Protein AF-A0A1H0M5X4-F1 (afdb_monomer)

Secondary structure (DSSP, 8-state):
---TTSBHHHHHHS--SS-----GGGS--S-----S--SS--HHHHHHHHHHHHHHHHHHHHHH---TT---B---GGG--S--EEEEEESSHHHHHHHHHHHHHTT-EEEEEES--HHHHHTSTTHHHHHHHHHHHHTT-

Sequence (141 aa):
MIDSVISRKVHEVVPYKELAQMTLGNILPAPAREDLSSIDETADDIEFQRKYLTMESSKAFSAFSFSNEAKGISINSSLISCPCLVIKAVNCDDDDRRGRVTAEHFLAAYKGLWNTTHTGVLVGQRYMETVDTNMDWLKRF

Nearest PDB structures (foldseek):
  7wua-assembly2_B  TM=6.135E-01  e=6.107E+00  Corynebacterium diphtheriae
  5b04-assembly1_H  TM=2.462E-01  e=1.264E+00  Schizosaccharomyces pombe 972h-

Solvent-accessible surface area (backbone atoms only — not comparable to full-atom values): 8502 Å² total; per-residue (Å²): 134,86,53,68,72,41,34,21,70,39,33,72,77,50,58,70,93,68,70,76,71,78,61,68,87,70,57,74,67,60,85,77,72,87,69,70,63,54,100,91,40,52,50,67,55,52,52,50,49,54,54,49,47,47,50,52,50,49,51,55,45,61,74,73,56,81,55,95,78,57,69,35,47,86,77,71,44,91,76,61,83,65,92,39,76,38,79,33,50,12,78,47,70,68,42,42,51,40,42,50,48,45,11,62,59,54,72,26,47,74,45,72,42,71,82,35,47,71,58,22,46,71,78,39,94,42,22,65,61,46,52,50,53,51,54,63,56,54,73,77,111

Structure (mmCIF, N/CA/C/O backbone):
data_AF-A0A1H0M5X4-F1
#
_entry.id   AF-A0A1H0M5X4-F1
#
loop_
_atom_site.group_PDB
_atom_site.id
_atom_site.type_symbol
_atom_site.label_atom_id
_atom_site.label_alt_id
_atom_site.label_comp_id
_atom_site.label_asym_id
_atom_site.label_entity_id
_atom_site.label_seq_id
_atom_site.pdbx_PDB_ins_code
_atom_site.Cartn_x
_atom_site.Cartn_y
_atom_site.Cartn_z
_atom_site.occupancy
_atom_site.B_iso_or_equiv
_atom_site.auth_seq_id
_atom_site.auth_comp_id
_atom_site.auth_asym_id
_atom_site.auth_atom_id
_atom_site.pdbx_PDB_model_num
ATOM 1 N N . MET A 1 1 ? 0.920 7.641 -2.344 1.00 38.03 1 MET A N 1
ATOM 2 C CA . MET A 1 1 ? 0.595 6.395 -1.621 1.00 38.03 1 MET A CA 1
ATOM 3 C C . MET A 1 1 ? 1.675 6.183 -0.575 1.00 38.03 1 MET A C 1
ATOM 5 O O . MET A 1 1 ? 2.834 6.089 -0.950 1.00 38.03 1 MET A O 1
ATOM 9 N N . ILE A 1 2 ? 1.333 6.233 0.713 1.00 38.62 2 ILE A N 1
ATOM 10 C CA . ILE A 1 2 ? 2.297 5.965 1.787 1.00 38.62 2 ILE A CA 1
ATOM 11 C C . ILE A 1 2 ? 2.282 4.451 1.989 1.00 38.62 2 ILE A C 1
ATOM 13 O O . ILE A 1 2 ? 1.326 3.919 2.548 1.00 38.62 2 ILE A O 1
ATOM 17 N N . ASP A 1 3 ? 3.278 3.746 1.458 1.00 50.88 3 ASP A N 1
ATOM 18 C CA . ASP A 1 3 ? 3.445 2.324 1.762 1.00 50.88 3 ASP A CA 1
ATOM 19 C C . ASP A 1 3 ? 3.671 2.156 3.277 1.00 50.88 3 ASP A C 1
ATOM 21 O O . ASP A 1 3 ? 4.233 3.035 3.930 1.00 50.88 3 ASP A O 1
ATOM 25 N N . SER A 1 4 ? 3.260 1.036 3.870 1.00 49.50 4 SER A N 1
ATOM 26 C CA . SER A 1 4 ? 3.521 0.750 5.290 1.00 49.50 4 SER A CA 1
ATOM 27 C C . SER A 1 4 ? 5.014 0.663 5.616 1.00 49.50 4 SER A C 1
ATOM 29 O O . SER A 1 4 ? 5.381 0.791 6.780 1.00 49.50 4 SER A O 1
ATOM 31 N N . VAL A 1 5 ? 5.876 0.526 4.603 1.00 56.06 5 VAL A N 1
ATOM 32 C CA . VAL A 1 5 ? 7.338 0.679 4.717 1.00 56.06 5 VAL A CA 1
ATOM 33 C C . VAL A 1 5 ? 7.731 2.104 5.158 1.00 56.06 5 VAL A C 1
ATOM 35 O O . VAL A 1 5 ? 8.797 2.319 5.726 1.00 56.06 5 VAL A O 1
ATOM 38 N N . ILE A 1 6 ? 6.850 3.090 4.965 1.00 66.12 6 ILE A N 1
ATOM 39 C CA . ILE A 1 6 ? 7.120 4.509 5.212 1.00 66.12 6 ILE A CA 1
ATOM 40 C C . ILE A 1 6 ? 6.681 4.955 6.615 1.00 66.12 6 ILE A C 1
ATOM 42 O O . ILE A 1 6 ? 7.210 5.942 7.103 1.00 66.12 6 ILE A O 1
ATOM 46 N N . SER A 1 7 ? 5.770 4.277 7.324 1.00 77.56 7 SE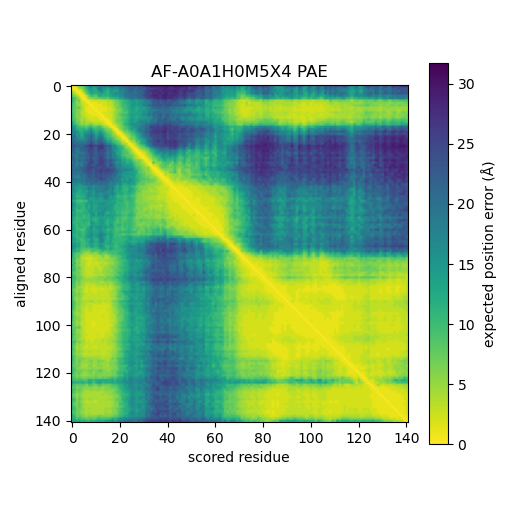R A N 1
ATOM 47 C CA . SER A 1 7 ? 5.382 4.712 8.681 1.00 77.56 7 SER A CA 1
ATOM 48 C C . SER A 1 7 ? 6.248 4.055 9.753 1.00 77.56 7 SER A C 1
ATOM 50 O O . SER A 1 7 ? 6.140 2.853 9.991 1.00 77.56 7 SER A O 1
ATOM 52 N N . ARG A 1 8 ? 7.044 4.856 10.474 1.00 84.19 8 ARG A N 1
ATOM 53 C CA . ARG A 1 8 ? 7.883 4.369 11.586 1.00 84.19 8 ARG A CA 1
ATOM 54 C C . ARG A 1 8 ? 7.075 3.624 12.648 1.00 84.19 8 ARG A C 1
ATOM 56 O O . ARG A 1 8 ? 7.489 2.566 13.096 1.00 84.19 8 ARG A O 1
ATOM 63 N N . LYS A 1 9 ? 5.903 4.153 13.011 1.00 86.44 9 LYS A N 1
ATOM 64 C CA . LYS A 1 9 ? 5.052 3.589 14.072 1.00 86.44 9 LYS A CA 1
ATOM 65 C C . LYS A 1 9 ? 4.488 2.228 13.680 1.00 86.44 9 LYS A C 1
ATOM 67 O O . LYS A 1 9 ? 4.459 1.309 14.486 1.00 86.44 9 LYS A O 1
ATOM 72 N N . VAL A 1 10 ? 4.078 2.085 12.419 1.00 85.50 10 VAL A N 1
ATOM 73 C CA . VAL A 1 10 ? 3.593 0.801 11.898 1.00 85.50 10 VAL A CA 1
ATOM 74 C C . VAL A 1 10 ? 4.741 -0.205 11.838 1.00 85.50 10 VAL A C 1
ATOM 76 O O . VAL A 1 10 ? 4.560 -1.351 12.240 1.00 85.50 10 VAL A O 1
ATOM 79 N N . HIS A 1 11 ? 5.925 0.231 11.399 1.00 82.94 11 HIS A N 1
ATOM 80 C CA . HIS A 1 11 ? 7.120 -0.608 11.344 1.00 82.94 11 HIS A CA 1
ATOM 81 C C . HIS A 1 11 ? 7.576 -1.094 12.731 1.00 82.94 11 HIS A C 1
ATOM 83 O O . HIS A 1 11 ? 7.948 -2.253 12.868 1.00 82.94 11 HIS A O 1
ATOM 89 N N . GLU A 1 12 ? 7.509 -0.247 13.763 1.00 85.44 12 GLU A N 1
ATOM 90 C CA . GLU A 1 12 ? 7.850 -0.618 15.147 1.00 85.44 12 GLU A CA 1
ATOM 91 C C . GLU A 1 12 ? 6.921 -1.708 15.713 1.00 85.44 12 GLU A C 1
ATOM 93 O O . GLU A 1 12 ? 7.374 -2.572 16.461 1.00 85.44 12 GLU A O 1
ATOM 98 N N . VAL A 1 13 ? 5.635 -1.703 15.343 1.00 87.31 13 VAL A N 1
ATOM 99 C CA . VAL A 1 13 ? 4.644 -2.678 15.841 1.00 87.31 13 VAL A CA 1
ATOM 100 C C . VAL A 1 13 ? 4.617 -3.960 15.004 1.00 87.31 13 VAL A C 1
ATOM 102 O O . VAL A 1 13 ? 4.449 -5.057 15.545 1.00 87.31 13 VAL A O 1
ATOM 105 N N . VAL A 1 14 ? 4.740 -3.834 13.681 1.00 86.44 14 VAL A N 1
ATOM 106 C CA . VAL A 1 14 ? 4.689 -4.957 12.735 1.00 86.44 14 VAL A CA 1
ATOM 107 C C . VAL A 1 14 ? 5.809 -4.805 11.701 1.00 86.44 14 VAL A C 1
ATOM 109 O O . VAL A 1 14 ? 5.559 -4.387 10.562 1.00 86.44 14 VAL A O 1
ATOM 112 N N . PRO A 1 15 ? 7.056 -5.136 12.078 1.00 78.81 15 PRO A N 1
ATOM 113 C CA . PRO A 1 15 ? 8.180 -5.041 11.162 1.00 78.81 15 PRO A CA 1
ATOM 114 C C . PRO A 1 15 ? 8.017 -6.031 10.006 1.00 78.81 15 PRO A C 1
ATOM 116 O O . PRO A 1 15 ? 7.389 -7.088 10.124 1.00 78.81 15 PRO A O 1
ATOM 119 N N . TYR A 1 16 ? 8.601 -5.695 8.861 1.00 73.12 16 TYR A N 1
ATOM 120 C CA . TYR A 1 16 ? 8.757 -6.658 7.778 1.00 73.12 16 TYR A CA 1
ATOM 121 C C . TYR A 1 16 ? 9.811 -7.689 8.192 1.00 73.12 16 TYR A C 1
ATOM 123 O O . TYR A 1 16 ? 10.926 -7.313 8.540 1.00 73.12 16 TYR A O 1
ATOM 131 N N . LYS A 1 17 ? 9.448 -8.979 8.175 1.00 69.06 17 LYS A N 1
ATOM 132 C CA . LYS A 1 17 ? 10.363 -10.092 8.500 1.00 69.06 17 LYS A CA 1
ATOM 133 C C . LYS A 1 17 ? 11.496 -10.195 7.481 1.00 69.06 17 LYS A C 1
ATOM 135 O O . LYS A 1 17 ? 12.649 -10.368 7.849 1.00 69.06 17 LYS A O 1
ATOM 140 N N . GLU A 1 18 ? 11.143 -10.010 6.216 1.00 63.66 18 GLU A N 1
ATOM 141 C CA . GLU A 1 18 ? 12.058 -9.810 5.105 1.00 63.66 18 GLU A CA 1
ATOM 142 C C . GLU A 1 18 ? 11.581 -8.553 4.382 1.00 63.66 18 GLU A C 1
ATOM 144 O O . GLU A 1 18 ? 10.464 -8.498 3.864 1.00 63.66 18 GLU A O 1
ATOM 149 N N . LEU A 1 19 ? 12.396 -7.502 4.391 1.00 58.25 19 LEU A N 1
ATOM 150 C CA . LEU A 1 19 ? 12.242 -6.462 3.384 1.00 58.25 19 LEU A CA 1
ATOM 151 C C . LEU A 1 19 ? 12.716 -7.111 2.097 1.00 58.25 19 LEU A C 1
ATOM 153 O O . LEU A 1 19 ? 13.872 -7.538 2.054 1.00 58.25 19 LEU A O 1
ATOM 157 N N . ALA A 1 20 ? 11.802 -7.276 1.132 1.00 52.56 20 ALA A N 1
ATOM 158 C CA . ALA A 1 20 ? 12.081 -7.941 -0.133 1.00 52.56 20 ALA A CA 1
ATOM 159 C C . ALA A 1 20 ? 13.466 -7.504 -0.601 1.00 52.56 20 ALA A C 1
ATOM 161 O O . ALA A 1 20 ? 13.694 -6.314 -0.834 1.00 52.56 20 ALA A O 1
ATOM 162 N N . GLN A 1 21 ? 14.405 -8.455 -0.617 1.00 45.56 21 GLN A N 1
ATOM 163 C CA . GLN A 1 21 ? 15.762 -8.196 -1.058 1.00 45.56 21 GLN A CA 1
ATOM 164 C C . GLN A 1 21 ? 15.602 -7.575 -2.433 1.00 45.56 21 GLN A C 1
ATOM 166 O O . GLN A 1 21 ? 14.988 -8.203 -3.300 1.00 45.56 21 GLN A O 1
ATOM 171 N N . MET A 1 22 ? 16.019 -6.314 -2.569 1.00 47.03 22 MET A N 1
ATOM 172 C CA . MET A 1 22 ? 15.795 -5.524 -3.768 1.00 47.03 22 MET A CA 1
ATOM 173 C C . MET A 1 22 ? 16.233 -6.373 -4.953 1.00 47.03 22 MET A C 1
ATOM 175 O O . MET A 1 22 ? 17.426 -6.592 -5.168 1.00 47.03 22 MET A O 1
ATOM 179 N N . THR A 1 23 ? 15.262 -6.957 -5.653 1.00 43.38 23 THR A N 1
ATOM 180 C CA . THR A 1 23 ? 15.565 -7.914 -6.702 1.00 43.38 23 THR A CA 1
ATOM 181 C C . THR A 1 23 ? 15.949 -7.053 -7.883 1.00 43.38 23 THR A C 1
ATOM 183 O O . THR A 1 23 ? 15.104 -6.639 -8.672 1.00 43.38 23 THR A O 1
ATOM 186 N N . LEU A 1 24 ? 17.242 -6.739 -7.969 1.00 47.88 24 LEU A N 1
ATOM 187 C CA . LEU A 1 24 ? 17.849 -6.018 -9.086 1.00 47.88 24 LEU A CA 1
ATOM 188 C C . LEU A 1 24 ? 17.506 -6.665 -10.439 1.00 47.88 24 LEU A C 1
ATOM 190 O O . LEU A 1 24 ? 17.593 -6.001 -11.462 1.00 47.88 24 LEU A O 1
ATOM 194 N N . GLY A 1 25 ? 17.062 -7.929 -10.442 1.00 42.38 25 GLY A N 1
ATOM 195 C CA . GLY A 1 25 ? 16.573 -8.636 -11.626 1.00 42.38 25 GLY A CA 1
ATOM 196 C C . GLY A 1 25 ? 15.322 -8.037 -12.282 1.00 42.38 25 GLY A C 1
ATOM 197 O O . GLY A 1 25 ? 15.098 -8.315 -13.452 1.00 42.38 25 GLY A O 1
ATOM 198 N N . ASN A 1 26 ? 14.548 -7.198 -11.577 1.00 41.59 26 ASN A N 1
ATOM 199 C CA . ASN A 1 26 ? 13.388 -6.480 -12.131 1.00 41.59 26 ASN A CA 1
ATOM 200 C C . ASN A 1 26 ? 13.644 -4.980 -12.340 1.00 41.59 26 ASN A C 1
ATOM 202 O O . ASN A 1 26 ? 12.700 -4.226 -12.591 1.00 41.59 26 ASN A O 1
ATOM 206 N N . ILE A 1 27 ? 14.898 -4.518 -12.267 1.00 49.25 27 ILE A N 1
ATOM 207 C CA . ILE A 1 27 ? 15.237 -3.279 -12.965 1.00 49.25 27 ILE A CA 1
ATOM 208 C C . ILE A 1 27 ? 15.103 -3.637 -14.439 1.00 49.25 27 ILE A C 1
ATOM 210 O O . ILE A 1 27 ? 15.984 -4.291 -14.992 1.00 49.25 27 ILE A O 1
ATOM 214 N N . LEU A 1 28 ? 13.970 -3.274 -15.049 1.00 50.84 28 LEU A N 1
ATOM 215 C CA . LEU A 1 28 ? 13.857 -3.264 -16.500 1.00 50.84 28 LEU A CA 1
ATOM 216 C C . LEU A 1 28 ? 15.085 -2.494 -16.987 1.00 50.84 28 LEU A C 1
ATOM 218 O O . LEU A 1 28 ? 15.215 -1.315 -16.633 1.00 50.84 28 LEU A O 1
ATOM 222 N N . PRO A 1 29 ? 16.027 -3.149 -17.688 1.00 53.59 29 PRO A N 1
ATOM 223 C CA . PRO A 1 29 ? 17.162 -2.431 -18.225 1.00 53.59 29 PRO A CA 1
ATOM 224 C C . PRO A 1 29 ? 16.602 -1.273 -19.044 1.00 53.59 29 PRO A C 1
ATOM 226 O O . PRO A 1 29 ? 15.531 -1.400 -19.653 1.00 53.59 29 PRO A O 1
ATOM 229 N N . ALA A 1 30 ? 17.300 -0.134 -19.024 1.00 55.59 30 ALA A N 1
ATOM 230 C CA . ALA A 1 30 ? 16.982 0.946 -19.947 1.00 55.59 30 ALA A CA 1
ATOM 231 C C . ALA A 1 30 ? 16.763 0.322 -21.337 1.00 55.59 30 ALA A C 1
ATOM 233 O O . ALA A 1 30 ? 17.554 -0.562 -21.682 1.00 55.59 30 ALA A O 1
ATOM 234 N N . PRO A 1 31 ? 15.693 0.694 -22.072 1.00 57.78 31 PRO A N 1
ATOM 235 C CA . PRO A 1 31 ? 15.287 0.021 -23.301 1.00 57.78 31 PRO A CA 1
ATOM 236 C C . PRO A 1 31 ? 16.506 -0.329 -24.146 1.00 57.78 31 PRO A C 1
ATOM 238 O O . PRO A 1 31 ? 17.206 0.557 -24.641 1.00 57.78 31 PRO A O 1
ATOM 241 N N . ALA A 1 32 ? 16.823 -1.621 -24.214 1.00 61.22 32 ALA A N 1
ATOM 242 C CA . ALA A 1 32 ? 18.006 -2.065 -24.919 1.00 61.22 32 ALA A CA 1
ATOM 243 C C . ALA A 1 32 ? 17.691 -1.949 -26.406 1.00 61.22 32 ALA A C 1
ATOM 245 O O . ALA A 1 32 ? 16.947 -2.753 -26.960 1.00 61.22 32 ALA A O 1
ATOM 246 N N . ARG A 1 33 ? 18.214 -0.906 -27.048 1.00 63.34 33 ARG A N 1
ATOM 247 C CA . ARG A 1 33 ? 18.240 -0.838 -28.506 1.00 63.34 33 ARG A CA 1
ATOM 248 C C . ARG A 1 33 ? 19.183 -1.943 -28.974 1.00 63.34 33 ARG A C 1
ATOM 250 O O . ARG A 1 33 ? 20.357 -1.898 -28.608 1.00 63.34 33 ARG A O 1
ATOM 257 N N . GLU A 1 34 ? 18.684 -2.950 -29.690 1.00 66.62 34 GLU A N 1
ATOM 258 C CA . GLU A 1 34 ? 19.510 -4.069 -30.184 1.00 66.62 34 GLU A CA 1
ATOM 259 C C . GLU A 1 34 ? 20.489 -3.622 -31.280 1.00 66.62 34 GLU A C 1
ATOM 261 O O . GLU A 1 34 ? 21.533 -4.243 -31.478 1.00 66.62 34 GLU A O 1
ATOM 266 N N . ASP A 1 35 ? 20.187 -2.499 -31.932 1.00 70.50 35 ASP A N 1
ATOM 267 C CA . ASP A 1 35 ? 20.973 -1.940 -33.025 1.00 70.50 35 ASP A CA 1
ATOM 268 C C . ASP A 1 35 ? 22.392 -1.559 -32.573 1.00 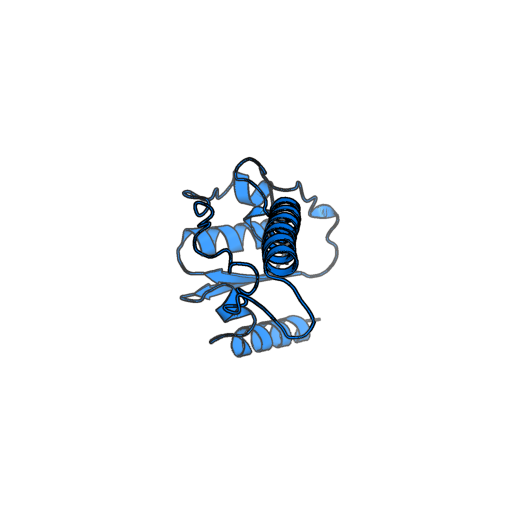70.50 35 ASP A C 1
ATOM 270 O O . ASP A 1 35 ? 22.599 -0.965 -31.511 1.00 70.50 35 ASP A O 1
ATOM 274 N N . LEU A 1 36 ? 23.383 -1.900 -33.401 1.00 65.56 36 LEU A N 1
ATOM 275 C CA . LEU A 1 36 ? 24.796 -1.548 -33.199 1.00 65.56 36 LEU A CA 1
ATOM 276 C C . LEU A 1 36 ? 25.218 -0.315 -34.016 1.00 65.56 36 LEU A C 1
ATOM 278 O O . LEU A 1 36 ? 26.341 0.161 -33.865 1.00 65.56 36 LEU A O 1
ATOM 282 N N . SER A 1 37 ? 24.334 0.195 -34.877 1.00 68.06 37 SER A N 1
ATOM 283 C CA . SER A 1 37 ? 24.531 1.408 -35.673 1.00 68.06 37 SER A CA 1
ATOM 284 C C . SER A 1 37 ? 23.196 1.954 -36.189 1.00 68.06 37 SER A C 1
ATOM 286 O O . SER A 1 37 ? 22.205 1.228 -36.282 1.00 68.06 37 SER A O 1
ATOM 288 N N . SER A 1 38 ? 23.180 3.238 -36.548 1.00 75.31 38 SER A N 1
ATOM 289 C CA . SER A 1 38 ? 22.098 3.896 -37.290 1.00 75.31 38 SER A CA 1
ATOM 290 C C . SER A 1 38 ? 22.700 4.683 -38.459 1.00 75.31 38 SER A C 1
ATOM 292 O O . SER A 1 38 ? 23.910 4.889 -38.513 1.00 75.31 38 SER A O 1
ATOM 294 N N . ILE A 1 39 ? 21.868 5.143 -39.397 1.00 78.88 39 ILE A N 1
ATOM 295 C CA . ILE A 1 39 ? 22.301 6.052 -40.477 1.00 78.88 39 ILE A CA 1
ATOM 296 C C . ILE A 1 39 ? 22.904 7.346 -39.909 1.00 78.88 39 ILE A C 1
ATOM 298 O O . ILE A 1 39 ? 23.835 7.890 -40.497 1.00 78.88 39 ILE A O 1
ATOM 302 N N . ASP A 1 40 ? 22.409 7.788 -38.752 1.00 82.19 40 ASP A N 1
ATOM 303 C CA . ASP A 1 40 ? 22.786 9.057 -38.123 1.00 82.19 40 ASP A CA 1
ATOM 304 C C . ASP A 1 40 ? 23.640 8.889 -36.850 1.00 82.19 40 ASP A C 1
ATOM 306 O O . ASP A 1 40 ? 24.001 9.884 -36.226 1.00 82.19 40 ASP A O 1
ATOM 310 N N . GLU A 1 41 ? 23.953 7.655 -36.431 1.00 81.12 41 GLU A N 1
ATOM 311 C CA . GLU A 1 41 ? 24.626 7.381 -35.149 1.00 81.12 41 GLU A CA 1
ATOM 312 C C . GLU A 1 41 ? 25.725 6.328 -35.317 1.00 81.12 41 GLU A C 1
ATOM 314 O O . GLU A 1 41 ? 25.502 5.249 -35.880 1.00 81.12 41 GLU A O 1
ATOM 319 N N . THR A 1 42 ? 26.915 6.627 -34.793 1.00 83.38 42 THR A N 1
ATOM 320 C CA . THR A 1 42 ? 28.039 5.687 -34.782 1.00 83.38 42 THR A CA 1
ATOM 321 C C . THR A 1 42 ? 27.888 4.646 -33.669 1.00 83.38 42 THR A C 1
ATOM 323 O O . THR A 1 42 ? 27.078 4.789 -32.751 1.00 83.38 42 THR A O 1
ATOM 326 N N . ALA A 1 43 ? 28.691 3.580 -33.727 1.00 82.38 43 ALA A N 1
ATOM 327 C CA . ALA A 1 43 ? 28.727 2.574 -32.665 1.00 82.38 43 ALA A CA 1
ATOM 328 C C . ALA A 1 43 ? 29.118 3.185 -31.302 1.00 82.38 43 ALA A C 1
ATOM 330 O O . ALA A 1 43 ? 28.532 2.824 -30.279 1.00 82.38 43 ALA A O 1
ATOM 331 N N . ASP A 1 44 ? 30.038 4.155 -31.303 1.00 83.81 44 ASP A N 1
ATOM 332 C CA . ASP A 1 44 ? 30.491 4.858 -30.098 1.00 83.81 44 ASP A CA 1
ATOM 333 C C . ASP A 1 44 ? 29.370 5.728 -29.499 1.00 83.81 44 ASP A C 1
ATOM 335 O O . ASP A 1 44 ? 29.203 5.773 -28.276 1.00 83.81 44 ASP A O 1
ATOM 339 N N . ASP A 1 45 ? 28.550 6.369 -30.344 1.00 82.31 45 ASP A N 1
ATOM 340 C CA . ASP A 1 45 ? 27.392 7.160 -29.901 1.00 82.31 45 ASP A CA 1
ATOM 341 C C . ASP A 1 45 ? 26.360 6.276 -29.189 1.00 82.31 45 ASP A C 1
ATOM 343 O O . ASP A 1 45 ? 25.861 6.621 -28.113 1.00 82.31 45 ASP A O 1
ATOM 347 N N . ILE A 1 46 ? 26.077 5.097 -29.749 1.00 79.00 46 ILE A N 1
ATOM 348 C CA . ILE A 1 46 ? 25.136 4.129 -29.172 1.00 79.00 46 ILE A CA 1
ATOM 349 C C . ILE A 1 46 ? 25.680 3.552 -27.857 1.00 79.00 46 ILE A C 1
ATOM 351 O O . ILE A 1 46 ? 24.928 3.406 -26.886 1.00 79.00 46 ILE A O 1
ATOM 355 N N . GLU A 1 47 ? 26.979 3.246 -27.776 1.00 81.75 47 GLU A N 1
ATOM 356 C CA . GLU A 1 47 ? 27.607 2.776 -26.536 1.00 81.75 47 GLU A CA 1
ATOM 357 C C . GLU A 1 47 ? 27.541 3.844 -25.433 1.00 81.75 47 GLU A C 1
ATOM 359 O O . GLU A 1 47 ? 27.146 3.550 -24.294 1.00 81.75 47 GLU A O 1
ATOM 364 N N . PHE A 1 48 ? 27.854 5.098 -25.773 1.00 83.94 48 PHE A N 1
ATOM 365 C CA . PHE A 1 48 ? 27.748 6.222 -24.850 1.00 83.94 48 PHE A CA 1
ATOM 366 C C . PHE A 1 48 ? 26.315 6.394 -24.334 1.00 83.94 48 PHE A C 1
ATOM 368 O O . PHE A 1 48 ? 26.105 6.497 -23.121 1.00 83.94 48 PHE A O 1
ATOM 375 N N . GLN A 1 49 ? 25.319 6.363 -25.223 1.00 79.94 49 GLN A N 1
ATOM 376 C CA . GLN A 1 49 ? 23.908 6.476 -24.849 1.00 79.94 49 GLN A CA 1
ATOM 377 C C . GLN A 1 49 ? 23.461 5.345 -23.911 1.00 79.94 49 GLN A C 1
ATOM 379 O O . GLN A 1 49 ? 22.817 5.618 -22.896 1.00 79.94 49 GLN A O 1
ATOM 384 N N . ARG A 1 50 ? 23.839 4.085 -24.181 1.00 78.75 50 ARG A N 1
ATOM 385 C CA . ARG A 1 50 ? 23.530 2.943 -23.295 1.00 78.75 50 ARG A CA 1
ATOM 386 C C . ARG A 1 50 ? 24.102 3.146 -21.893 1.00 78.75 50 ARG A C 1
ATOM 388 O O . ARG A 1 50 ? 23.407 2.931 -20.894 1.00 78.75 50 ARG A O 1
ATOM 395 N N . LYS A 1 51 ? 25.357 3.593 -21.806 1.00 81.19 51 LYS A N 1
ATOM 396 C CA . LYS A 1 51 ? 26.023 3.883 -20.530 1.00 81.19 51 LYS A CA 1
ATOM 397 C C . LYS A 1 51 ? 25.346 5.037 -19.793 1.00 81.19 51 LYS A C 1
ATOM 399 O O . LYS A 1 51 ? 25.108 4.936 -18.589 1.00 81.19 51 LYS A O 1
ATOM 404 N N . TYR A 1 52 ? 25.006 6.105 -20.511 1.00 82.31 52 TYR A N 1
ATOM 405 C CA . TYR A 1 52 ? 24.329 7.270 -19.953 1.00 82.31 52 TYR A CA 1
ATOM 406 C C . TYR A 1 52 ? 22.941 6.916 -19.406 1.00 82.31 52 TYR A C 1
ATOM 408 O O . TYR A 1 52 ? 22.653 7.202 -18.245 1.00 82.31 52 TYR A O 1
ATOM 416 N N . LEU A 1 53 ? 22.114 6.215 -20.186 1.00 78.38 53 LEU A N 1
ATOM 417 C CA . LEU A 1 53 ? 20.780 5.782 -19.763 1.00 78.38 53 LEU A CA 1
ATOM 418 C C . LEU A 1 53 ? 20.834 4.848 -18.553 1.00 78.38 53 LEU A C 1
ATOM 420 O O . LEU A 1 53 ? 20.029 4.991 -17.634 1.00 78.38 53 LEU A O 1
ATOM 424 N N . THR A 1 54 ? 21.800 3.929 -18.513 1.00 76.81 54 THR A N 1
ATOM 425 C CA . THR A 1 54 ? 22.012 3.050 -17.354 1.00 76.81 54 THR A CA 1
ATOM 426 C C . THR A 1 54 ? 22.381 3.859 -16.109 1.00 76.81 54 THR A C 1
ATOM 428 O O . THR A 1 54 ? 21.821 3.637 -15.033 1.00 76.81 54 THR A O 1
ATOM 431 N N . MET A 1 55 ? 23.290 4.829 -16.249 1.00 80.69 55 MET A N 1
ATOM 432 C CA . MET A 1 55 ? 23.700 5.706 -15.153 1.00 80.69 55 MET A CA 1
ATOM 433 C C . MET A 1 55 ? 22.525 6.542 -14.629 1.00 80.69 55 MET A C 1
ATOM 435 O O . MET A 1 55 ? 22.289 6.557 -13.422 1.00 80.69 55 MET A O 1
ATOM 439 N N . GLU A 1 56 ? 21.785 7.225 -15.502 1.00 79.00 56 GLU A N 1
ATOM 440 C CA . GLU A 1 56 ? 20.662 8.078 -15.094 1.00 79.00 56 GLU A CA 1
ATOM 441 C C . GLU A 1 56 ? 19.495 7.266 -14.521 1.00 79.00 56 GLU A C 1
ATOM 443 O O . GLU A 1 56 ? 18.916 7.660 -13.509 1.00 79.00 56 GLU A O 1
ATOM 448 N N . SER A 1 57 ? 19.210 6.082 -15.071 1.00 69.06 57 SER A N 1
ATOM 449 C CA . SER A 1 57 ? 18.201 5.172 -14.509 1.00 69.06 57 SER A CA 1
ATOM 450 C C . SER A 1 57 ? 18.587 4.699 -13.105 1.00 69.06 57 SER A C 1
ATOM 452 O O . SER A 1 57 ? 17.746 4.675 -12.209 1.00 69.06 57 SER A O 1
ATOM 454 N N . SER A 1 58 ? 19.867 4.382 -12.882 1.00 69.75 58 SER A N 1
ATOM 455 C CA . SER A 1 58 ? 20.389 4.006 -11.562 1.00 69.75 58 SER A CA 1
ATOM 456 C C . SER A 1 58 ? 20.310 5.163 -10.558 1.00 69.75 58 SER A C 1
ATOM 458 O O . SER A 1 58 ? 19.857 4.974 -9.427 1.00 69.75 58 SER A O 1
ATOM 460 N N . LYS A 1 59 ? 20.667 6.388 -10.975 1.00 71.69 59 LYS A N 1
ATOM 461 C CA . LYS A 1 59 ? 20.525 7.592 -10.140 1.00 71.69 59 LYS A CA 1
ATOM 462 C C . LYS A 1 59 ? 19.072 7.839 -9.759 1.00 71.69 59 LYS A C 1
ATOM 464 O O . LYS A 1 59 ? 18.786 8.003 -8.574 1.00 71.69 59 LYS A O 1
ATOM 469 N N . ALA A 1 60 ? 18.166 7.824 -10.737 1.00 68.69 60 ALA A N 1
ATOM 470 C CA . ALA A 1 60 ? 16.740 7.978 -10.494 1.00 68.69 60 ALA A CA 1
ATOM 471 C C . ALA A 1 60 ? 16.264 6.927 -9.487 1.00 68.69 60 ALA A C 1
ATOM 473 O O . ALA A 1 60 ? 15.704 7.286 -8.456 1.00 68.69 60 ALA A O 1
ATOM 474 N N . PHE A 1 61 ? 16.597 5.657 -9.721 1.00 64.75 61 PHE A N 1
ATOM 475 C CA . PHE A 1 61 ? 16.251 4.557 -8.830 1.00 64.75 61 PHE A CA 1
ATOM 476 C C . PHE A 1 61 ? 16.756 4.764 -7.399 1.00 64.75 61 PHE A C 1
ATOM 478 O O . PHE A 1 61 ? 15.990 4.631 -6.447 1.00 64.75 61 PHE A O 1
ATOM 485 N N . SER A 1 62 ? 18.014 5.166 -7.225 1.00 62.88 62 SER A N 1
ATOM 486 C CA . SER A 1 62 ? 18.581 5.439 -5.900 1.00 62.88 62 SER A CA 1
ATOM 487 C C . SER A 1 62 ? 17.879 6.581 -5.153 1.00 62.88 62 SER A C 1
ATOM 489 O O . SER A 1 62 ? 17.850 6.577 -3.926 1.00 62.88 62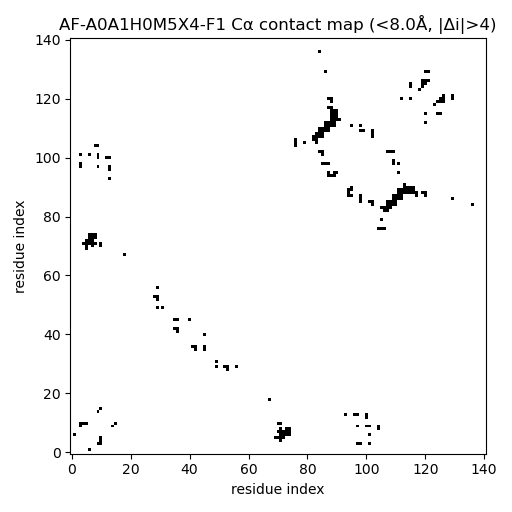 SER A O 1
ATOM 491 N N . ALA A 1 63 ? 17.276 7.535 -5.871 1.00 62.38 63 ALA A N 1
ATOM 492 C CA . ALA A 1 63 ? 16.599 8.680 -5.270 1.00 62.38 63 ALA A CA 1
ATOM 493 C C . ALA A 1 63 ? 15.222 8.333 -4.677 1.00 62.38 63 ALA A C 1
ATOM 495 O O . ALA A 1 63 ? 14.763 9.021 -3.767 1.00 62.38 63 ALA A O 1
ATOM 496 N N . PHE A 1 64 ? 14.558 7.283 -5.174 1.00 55.84 64 PHE A N 1
ATOM 497 C CA . PHE A 1 64 ? 13.248 6.838 -4.675 1.00 55.84 64 PHE A CA 1
ATOM 498 C C . PHE A 1 64 ? 13.257 5.439 -4.043 1.00 55.84 64 PHE A C 1
ATOM 500 O O . PHE A 1 64 ? 12.250 5.021 -3.470 1.00 55.84 64 PHE A O 1
ATOM 507 N N . SER A 1 65 ? 14.371 4.710 -4.124 1.00 54.47 65 SER A N 1
ATOM 508 C CA . SER A 1 65 ? 14.550 3.428 -3.448 1.00 54.47 65 SER A CA 1
ATOM 509 C C . SER A 1 65 ? 14.894 3.655 -1.980 1.00 54.47 65 SER A C 1
ATOM 511 O O . SER A 1 65 ? 16.004 4.050 -1.629 1.00 54.47 65 SER A O 1
ATOM 513 N N . PHE A 1 66 ? 13.941 3.370 -1.100 1.00 56.41 66 PHE A N 1
ATOM 514 C CA . PHE A 1 66 ? 14.157 3.421 0.340 1.00 56.41 66 PHE A CA 1
ATOM 515 C C . PHE A 1 66 ? 14.906 2.161 0.790 1.00 56.41 66 PHE A C 1
ATOM 517 O O . PHE A 1 66 ? 14.437 1.045 0.571 1.00 56.41 66 PHE A O 1
ATOM 524 N N . SER A 1 67 ? 16.089 2.336 1.389 1.00 54.94 67 SER A N 1
ATOM 525 C CA . SER A 1 67 ? 16.891 1.223 1.908 1.00 54.94 67 SER A CA 1
ATOM 526 C C . SER A 1 67 ? 16.260 0.607 3.161 1.00 54.94 67 SER A C 1
ATOM 528 O O . SER A 1 67 ? 15.472 1.244 3.862 1.00 54.94 67 SER A O 1
ATOM 530 N N . ASN A 1 68 ? 16.683 -0.615 3.499 1.00 51.62 68 ASN A N 1
ATOM 531 C CA . ASN A 1 68 ? 16.261 -1.330 4.710 1.00 51.62 68 ASN A CA 1
ATOM 532 C C . ASN A 1 68 ? 16.591 -0.598 6.027 1.00 51.62 68 ASN A C 1
ATOM 534 O O . ASN A 1 68 ? 16.089 -0.963 7.088 1.00 51.62 68 ASN A O 1
ATOM 538 N N . GLU A 1 69 ? 17.430 0.434 5.969 1.00 55.03 69 GLU A N 1
ATOM 539 C CA . GLU A 1 69 ? 17.821 1.273 7.105 1.00 55.03 69 GLU A CA 1
ATOM 540 C C . GLU A 1 69 ? 16.848 2.435 7.335 1.00 55.03 69 GLU A C 1
ATOM 542 O O . GLU A 1 69 ? 16.863 3.065 8.398 1.00 55.03 69 GLU A O 1
ATOM 547 N N . ALA A 1 70 ? 15.979 2.726 6.363 1.00 59.34 70 ALA A N 1
ATOM 548 C CA . ALA A 1 70 ? 14.920 3.702 6.517 1.00 59.34 70 ALA A CA 1
ATOM 549 C C . ALA A 1 70 ? 13.878 3.135 7.495 1.00 59.34 70 ALA A C 1
ATOM 551 O O . ALA A 1 70 ? 12.924 2.473 7.104 1.00 59.34 70 ALA A O 1
ATOM 552 N N . LYS A 1 71 ? 14.054 3.409 8.796 1.00 66.56 71 LYS A N 1
ATOM 553 C CA . LYS A 1 71 ? 13.140 3.056 9.909 1.00 66.56 71 LYS A CA 1
ATOM 554 C C . LYS A 1 71 ? 11.780 3.776 9.831 1.00 66.56 71 LYS A C 1
ATOM 556 O O . LYS A 1 71 ? 11.222 4.178 10.850 1.00 66.56 71 LYS A O 1
ATOM 561 N N . GLY A 1 72 ? 11.286 4.044 8.628 1.00 71.25 72 GLY A N 1
ATOM 562 C CA . GLY A 1 72 ? 10.119 4.859 8.356 1.00 71.25 72 GLY A CA 1
ATOM 563 C C . GLY A 1 72 ? 10.260 6.339 8.745 1.00 71.25 72 GLY A C 1
ATOM 564 O O . GLY A 1 72 ? 11.110 6.789 9.527 1.00 71.25 72 GLY A O 1
ATOM 565 N N . ILE A 1 73 ? 9.338 7.113 8.195 1.00 78.00 73 ILE A N 1
ATOM 566 C CA . ILE A 1 73 ? 9.026 8.494 8.517 1.00 78.00 73 ILE A CA 1
ATOM 567 C C . ILE A 1 73 ? 8.116 8.519 9.748 1.00 78.00 73 ILE A C 1
ATOM 569 O O . ILE A 1 73 ? 7.167 7.745 9.903 1.00 78.00 73 ILE A O 1
ATOM 573 N N . SER A 1 74 ? 8.422 9.432 10.664 1.00 84.12 74 SER A N 1
ATOM 574 C CA . SER A 1 74 ? 7.592 9.684 11.834 1.00 84.12 74 SER A CA 1
ATOM 575 C C . SER A 1 74 ? 6.367 10.502 11.423 1.00 84.12 74 SER A C 1
ATOM 577 O O . SER A 1 74 ? 6.503 11.664 11.062 1.00 84.12 74 SER A O 1
ATOM 579 N N . ILE A 1 75 ? 5.172 9.913 11.508 1.00 84.81 75 ILE A N 1
ATOM 580 C CA . ILE A 1 75 ? 3.912 10.616 11.217 1.00 84.81 75 ILE A CA 1
ATOM 581 C C . ILE A 1 75 ? 3.233 11.000 12.532 1.00 84.81 75 ILE A C 1
ATOM 583 O O . ILE A 1 75 ? 3.094 10.140 13.410 1.00 84.81 75 ILE A O 1
ATOM 587 N N . ASN A 1 76 ? 2.842 12.268 12.679 1.00 88.44 76 ASN A N 1
ATOM 588 C CA . ASN A 1 76 ? 2.004 12.731 13.784 1.00 88.44 76 ASN A CA 1
ATOM 589 C C . ASN A 1 76 ? 0.531 12.682 13.361 1.00 88.44 76 ASN A C 1
ATOM 591 O O . ASN A 1 76 ? 0.069 13.543 12.616 1.00 88.44 76 ASN A O 1
ATOM 595 N N . SER A 1 77 ? -0.189 11.665 13.819 1.00 88.06 77 SER A N 1
ATOM 596 C CA . SER A 1 77 ? -1.582 11.451 13.442 1.00 88.06 77 SER A CA 1
ATOM 597 C C . SER A 1 77 ? -2.561 12.427 14.078 1.00 88.06 77 SER A C 1
ATOM 599 O O . SER A 1 77 ? -3.642 12.608 13.533 1.00 88.06 77 SER A O 1
ATOM 601 N N . SER A 1 78 ? -2.182 13.130 15.151 1.00 89.94 78 SER A N 1
ATOM 602 C CA . SER A 1 78 ? -3.057 14.145 15.751 1.00 89.94 78 SER A CA 1
ATOM 603 C C . SER A 1 78 ? -3.317 15.344 14.835 1.00 89.94 78 SER A C 1
ATOM 605 O O . SER A 1 78 ? -4.251 16.103 15.073 1.00 89.94 78 SER A O 1
ATOM 607 N N . LEU A 1 79 ? -2.501 15.518 13.789 1.00 91.44 79 LEU A N 1
ATOM 608 C CA . LEU A 1 79 ? -2.676 16.558 12.774 1.00 91.44 79 LEU A CA 1
ATOM 609 C C . LEU A 1 79 ? -3.613 16.130 11.633 1.00 91.44 79 LEU A C 1
ATOM 611 O O . LEU A 1 79 ? -3.965 16.958 10.796 1.00 91.44 79 LEU A O 1
ATOM 615 N N . ILE A 1 80 ? -4.004 14.855 11.572 1.00 89.81 80 ILE A N 1
ATOM 616 C CA . ILE A 1 80 ? -4.950 14.340 10.582 1.00 89.81 80 ILE A CA 1
ATOM 617 C C . ILE A 1 80 ? -6.359 14.591 11.124 1.00 89.81 80 ILE A C 1
ATOM 619 O O . ILE A 1 80 ? -6.828 13.886 12.012 1.00 89.81 80 ILE A O 1
ATOM 623 N N . SER A 1 81 ? -7.021 15.626 10.611 1.00 91.75 81 SER A N 1
ATOM 624 C CA . SER A 1 81 ? -8.364 16.036 11.049 1.00 91.75 81 SER A CA 1
ATOM 625 C C . SER A 1 81 ? -9.488 15.571 10.123 1.00 91.75 81 SER A C 1
ATOM 627 O O . SER A 1 81 ? -10.661 15.701 10.469 1.00 91.75 81 SER A O 1
ATOM 629 N N . CYS A 1 82 ? -9.156 15.045 8.944 1.00 90.31 82 CYS A N 1
ATOM 630 C CA . CYS A 1 82 ? -10.135 14.538 7.994 1.00 90.31 82 CYS A CA 1
ATOM 631 C C . CYS A 1 82 ? -10.461 13.057 8.251 1.00 90.31 82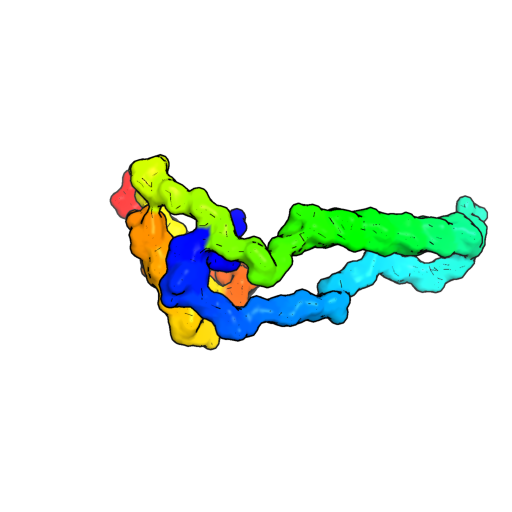 CYS A C 1
ATOM 633 O O . CYS A 1 82 ? -9.582 12.292 8.665 1.00 90.31 82 CYS A O 1
ATOM 635 N N . PRO A 1 83 ? -11.698 12.617 7.954 1.00 91.50 83 PRO A N 1
ATOM 636 C CA . PRO A 1 83 ? -12.006 11.197 7.875 1.00 91.50 83 PRO A CA 1
ATOM 637 C C . PRO A 1 83 ? -11.048 10.503 6.906 1.00 91.50 83 PRO A C 1
ATOM 639 O O . PRO A 1 83 ? -10.789 11.005 5.811 1.00 91.50 83 PRO A O 1
ATOM 642 N N . CYS A 1 84 ? -10.528 9.346 7.307 1.00 93.19 84 CYS A N 1
ATOM 643 C CA . CYS A 1 84 ? -9.571 8.579 6.519 1.00 93.19 84 CYS A CA 1
ATOM 644 C C . CYS A 1 84 ? -10.061 7.145 6.293 1.00 93.19 84 CYS A C 1
ATOM 646 O O . CYS A 1 84 ? -10.749 6.559 7.133 1.00 93.19 84 CYS A O 1
ATOM 648 N N . LEU A 1 85 ? -9.649 6.562 5.169 1.00 94.25 85 LEU A N 1
ATOM 649 C CA . LEU A 1 85 ? -9.868 5.162 4.820 1.00 94.25 85 LEU A CA 1
ATOM 650 C C . LEU A 1 85 ? -8.545 4.538 4.372 1.00 94.25 85 LEU A C 1
ATOM 652 O O . LEU A 1 85 ? -7.841 5.083 3.524 1.00 94.25 85 LEU A O 1
ATOM 656 N N . VAL A 1 86 ? -8.228 3.370 4.923 1.00 93.44 86 VAL A N 1
ATOM 657 C CA . VAL A 1 86 ? -7.093 2.538 4.525 1.00 93.44 86 VAL A CA 1
ATOM 658 C C . VAL A 1 86 ? -7.623 1.300 3.812 1.00 93.44 86 VAL A C 1
ATOM 660 O O . VAL A 1 86 ? -8.258 0.444 4.429 1.00 93.44 86 VAL A O 1
ATOM 663 N N . ILE A 1 87 ? -7.320 1.184 2.518 1.00 93.75 87 ILE A N 1
ATOM 664 C CA . ILE A 1 87 ? -7.560 -0.027 1.725 1.00 93.75 87 ILE A CA 1
ATOM 665 C C . ILE A 1 87 ? -6.215 -0.715 1.491 1.00 93.75 87 ILE A C 1
ATOM 667 O O . ILE A 1 87 ? -5.277 -0.099 0.979 1.00 93.75 87 ILE A O 1
ATOM 671 N N . LYS A 1 88 ? -6.099 -1.983 1.889 1.00 91.19 88 LYS A N 1
ATOM 672 C CA . LYS A 1 88 ? -4.837 -2.733 1.887 1.00 91.19 88 LYS A CA 1
ATOM 673 C C . LYS A 1 88 ? -4.957 -3.986 1.026 1.00 91.19 88 LYS A C 1
ATOM 675 O O . LYS A 1 88 ? -5.909 -4.748 1.168 1.00 91.19 88 LYS A O 1
ATOM 680 N N . ALA A 1 89 ? -3.964 -4.212 0.169 1.00 91.12 89 ALA A N 1
ATOM 681 C CA . ALA A 1 89 ? -3.736 -5.507 -0.462 1.00 91.12 89 ALA A CA 1
ATOM 682 C C . ALA A 1 89 ? -3.169 -6.480 0.579 1.00 91.12 89 ALA A C 1
ATOM 684 O O . ALA A 1 89 ? -2.138 -6.177 1.182 1.00 91.12 89 ALA A O 1
ATOM 685 N N . VAL A 1 90 ? -3.836 -7.611 0.800 1.00 91.38 90 VAL A N 1
ATOM 686 C CA . VAL A 1 90 ? -3.470 -8.574 1.841 1.00 91.38 90 VAL A CA 1
ATOM 687 C C . VAL A 1 90 ? -3.139 -9.917 1.202 1.00 91.38 90 VAL A C 1
ATOM 689 O O . VAL A 1 90 ? -4.016 -10.556 0.622 1.00 91.38 90 VAL A O 1
ATOM 692 N N . ASN A 1 91 ? -1.886 -10.359 1.331 1.00 89.94 91 ASN A N 1
ATOM 693 C CA . ASN A 1 91 ? -1.465 -11.700 0.904 1.00 89.94 91 ASN A CA 1
ATOM 694 C C . ASN A 1 91 ? -1.112 -12.621 2.075 1.00 89.94 91 ASN A C 1
ATOM 696 O O . ASN A 1 91 ? -0.988 -13.827 1.886 1.00 89.94 91 ASN A O 1
ATOM 700 N N . CYS A 1 92 ? -0.959 -12.075 3.280 1.00 89.31 92 CYS A N 1
ATOM 701 C CA . CYS A 1 92 ? -0.698 -12.835 4.496 1.00 89.31 92 CYS A CA 1
ATOM 702 C C . CYS A 1 92 ? -1.207 -12.091 5.738 1.00 89.31 92 CYS A C 1
ATOM 704 O O . CYS A 1 92 ? -1.522 -10.901 5.682 1.00 89.31 92 CYS A O 1
ATOM 706 N N . ASP A 1 93 ? -1.226 -12.775 6.882 1.00 92.50 93 ASP A N 1
ATOM 707 C CA . ASP A 1 93 ? -1.669 -12.191 8.154 1.00 92.50 93 ASP A CA 1
ATOM 708 C C . ASP A 1 93 ? -0.847 -10.960 8.562 1.00 92.50 93 ASP A C 1
ATOM 710 O O . ASP A 1 93 ? -1.389 -9.998 9.107 1.00 92.50 93 ASP A O 1
ATOM 714 N N . ASP A 1 94 ? 0.455 -10.947 8.255 1.00 88.94 94 ASP A N 1
ATOM 715 C CA . ASP A 1 94 ? 1.315 -9.796 8.541 1.00 88.94 94 ASP A CA 1
ATOM 716 C C . ASP A 1 94 ? 0.903 -8.561 7.712 1.00 88.94 94 ASP A C 1
ATOM 718 O O . ASP A 1 94 ? 0.989 -7.435 8.209 1.00 88.94 94 ASP A O 1
ATOM 722 N N . ASP A 1 95 ? 0.419 -8.742 6.475 1.00 88.06 95 ASP A N 1
ATOM 723 C CA . ASP A 1 95 ? -0.110 -7.644 5.653 1.00 88.06 95 ASP A CA 1
ATOM 724 C C . ASP A 1 95 ? -1.399 -7.071 6.238 1.00 88.06 95 ASP A C 1
ATOM 726 O O . ASP A 1 95 ? -1.534 -5.844 6.318 1.00 88.06 95 ASP A O 1
ATOM 730 N N . ASP A 1 96 ? -2.321 -7.940 6.671 1.00 93.12 96 ASP A N 1
ATOM 731 C CA . ASP A 1 96 ? -3.578 -7.514 7.293 1.00 93.12 96 ASP A CA 1
ATOM 732 C C . ASP A 1 96 ? -3.302 -6.769 8.598 1.00 93.12 96 ASP A C 1
ATOM 734 O O . ASP A 1 96 ? -3.818 -5.674 8.830 1.00 93.12 96 ASP A O 1
ATOM 738 N N . ARG A 1 97 ? -2.412 -7.322 9.428 1.00 92.81 97 ARG A N 1
ATOM 739 C CA . ARG A 1 97 ? -2.012 -6.714 10.695 1.00 92.81 97 ARG A CA 1
ATOM 740 C C . ARG A 1 97 ? -1.373 -5.342 10.478 1.00 92.81 97 ARG A C 1
ATOM 742 O O . ARG A 1 97 ? -1.744 -4.391 11.162 1.00 92.81 97 ARG A O 1
ATOM 749 N N . ARG A 1 98 ? -0.472 -5.198 9.496 1.00 89.94 98 ARG A N 1
ATOM 750 C CA . ARG A 1 98 ? 0.098 -3.891 9.107 1.00 89.94 98 ARG A CA 1
ATOM 751 C C . ARG A 1 98 ? -0.981 -2.912 8.658 1.00 89.94 98 ARG A C 1
ATOM 753 O O . ARG A 1 98 ? -0.929 -1.737 9.022 1.00 89.94 98 ARG A O 1
ATOM 760 N N . GLY A 1 99 ? -1.942 -3.380 7.863 1.00 91.62 99 GLY A N 1
ATOM 761 C CA . GLY A 1 99 ? -3.084 -2.590 7.414 1.00 91.62 99 GLY A CA 1
ATOM 762 C C . GLY A 1 99 ? -3.903 -2.032 8.579 1.00 91.62 99 GLY A C 1
ATOM 763 O O . GLY A 1 99 ? -4.137 -0.824 8.634 1.00 91.62 99 GLY A O 1
ATOM 764 N N . ARG A 1 100 ? -4.253 -2.883 9.549 1.00 94.50 100 ARG A N 1
ATOM 765 C CA . ARG A 1 100 ? -5.001 -2.489 10.754 1.00 94.50 100 ARG A CA 1
ATOM 766 C C . ARG A 1 100 ? -4.243 -1.484 11.609 1.00 94.50 100 ARG A C 1
ATOM 768 O O . ARG A 1 100 ? -4.793 -0.434 11.908 1.00 94.50 100 ARG A O 1
ATOM 775 N N . VAL A 1 101 ? -2.968 -1.741 11.908 1.00 93.06 101 VAL A N 1
ATOM 776 C CA . VAL A 1 101 ? -2.137 -0.809 12.693 1.00 93.06 101 VAL A CA 1
ATOM 777 C C . VAL A 1 101 ? -1.981 0.536 11.975 1.00 93.06 101 VAL A C 1
ATOM 779 O O . VAL A 1 101 ? -1.975 1.586 12.611 1.00 93.06 101 VAL A O 1
ATOM 782 N N . THR A 1 102 ? -1.896 0.533 10.641 1.00 91.69 102 THR A N 1
ATOM 783 C CA . THR A 1 102 ? -1.880 1.776 9.852 1.00 91.69 102 THR A CA 1
ATOM 784 C C . THR A 1 102 ? -3.191 2.544 10.011 1.00 91.69 102 THR A C 1
ATOM 786 O O . THR A 1 102 ? -3.166 3.756 10.217 1.00 91.69 102 THR A O 1
ATOM 789 N N . ALA A 1 103 ? -4.328 1.850 9.933 1.00 93.06 103 ALA A N 1
ATOM 790 C CA . ALA A 1 103 ? -5.636 2.464 10.101 1.00 93.06 103 ALA A CA 1
ATOM 791 C C . ALA A 1 103 ? -5.834 3.011 11.520 1.00 93.06 103 ALA A C 1
ATOM 793 O O . ALA A 1 103 ? -6.250 4.152 11.671 1.00 93.06 103 ALA A O 1
ATOM 794 N N . GLU A 1 104 ? -5.449 2.253 12.547 1.00 92.75 104 GLU A N 1
ATOM 795 C CA . GLU A 1 104 ? -5.466 2.698 13.945 1.00 92.75 104 GLU A CA 1
ATOM 796 C C . GLU A 1 104 ? -4.608 3.948 14.143 1.00 92.75 104 GLU A C 1
ATOM 798 O O . GLU A 1 104 ? -5.081 4.939 14.701 1.00 92.75 104 GLU A O 1
ATOM 803 N N . HIS A 1 105 ? -3.373 3.942 13.626 1.00 90.69 105 HIS A N 1
ATOM 804 C CA . HIS A 1 105 ? -2.474 5.088 13.747 1.00 90.69 105 HIS A CA 1
ATOM 805 C C . HIS A 1 105 ? -3.047 6.334 13.073 1.00 90.69 105 HIS A C 1
ATOM 807 O O . HIS A 1 105 ? -2.852 7.425 13.587 1.00 90.69 105 HIS A O 1
ATOM 813 N N . PHE A 1 106 ? -3.772 6.197 11.960 1.00 90.50 106 PHE A N 1
ATOM 814 C CA . PHE A 1 106 ? -4.400 7.315 11.246 1.00 90.50 106 PHE A CA 1
ATOM 815 C C . PHE A 1 106 ? -5.851 7.597 11.646 1.00 90.50 106 PHE A C 1
ATOM 817 O O . PHE A 1 106 ? -6.485 8.425 10.997 1.00 90.50 106 PHE A O 1
ATOM 824 N N . LEU A 1 107 ? -6.383 6.933 12.680 1.00 92.00 107 LEU A N 1
ATOM 825 C CA . LEU A 1 107 ? -7.796 7.038 13.076 1.00 92.00 107 LEU A CA 1
ATOM 826 C C . LEU A 1 107 ? -8.754 6.795 11.891 1.00 92.00 107 LEU A C 1
ATOM 828 O O . LEU A 1 107 ? -9.790 7.442 11.742 1.00 92.00 107 LEU A O 1
ATOM 832 N N . ALA A 1 108 ? -8.372 5.872 11.012 1.00 93.12 108 ALA A N 1
ATOM 833 C CA . ALA A 1 108 ? -9.014 5.604 9.740 1.00 93.12 108 ALA A CA 1
ATOM 834 C C . ALA A 1 108 ? -9.896 4.350 9.795 1.00 93.12 108 ALA A C 1
ATOM 836 O O . ALA A 1 108 ? -9.641 3.408 10.546 1.00 93.12 108 ALA A O 1
ATOM 837 N N . ALA A 1 109 ? -10.898 4.295 8.917 1.00 95.56 109 ALA A N 1
ATOM 838 C CA . ALA A 1 109 ? -11.571 3.043 8.595 1.00 95.56 109 ALA A CA 1
ATOM 839 C C . ALA A 1 109 ? -10.606 2.094 7.860 1.00 95.56 109 ALA A C 1
ATOM 841 O O . ALA A 1 109 ? -9.687 2.541 7.172 1.00 95.56 109 ALA A O 1
ATOM 842 N N . TYR A 1 110 ? -10.833 0.784 7.966 1.00 95.62 110 TYR A N 1
ATOM 843 C CA . TYR A 1 110 ? -9.957 -0.227 7.374 1.00 95.62 110 TYR A CA 1
ATOM 844 C C . TYR A 1 110 ? -10.713 -1.222 6.489 1.00 95.62 110 TYR A C 1
ATOM 846 O O . TYR A 1 110 ? -11.746 -1.761 6.890 1.00 95.62 110 TYR A O 1
ATOM 854 N N . LYS A 1 111 ? -10.149 -1.524 5.313 1.00 95.81 111 LYS A N 1
ATOM 855 C CA . LYS A 1 111 ? -10.566 -2.620 4.431 1.00 95.81 111 LYS A CA 1
ATOM 856 C C . LYS A 1 111 ? -9.341 -3.387 3.925 1.00 95.81 111 LYS A C 1
ATOM 858 O O . LYS A 1 111 ? -8.594 -2.899 3.080 1.00 95.81 111 LYS A O 1
ATOM 863 N N . GLY A 1 112 ? -9.174 -4.619 4.399 1.00 94.00 112 GLY A N 1
ATOM 864 C CA . GLY A 1 112 ? -8.231 -5.581 3.829 1.00 94.00 112 GLY A CA 1
ATOM 865 C C . GLY A 1 112 ? -8.866 -6.352 2.670 1.00 94.00 112 GLY A C 1
ATOM 866 O O . GLY A 1 112 ? -9.917 -6.974 2.837 1.00 94.00 112 GLY A O 1
ATOM 867 N N . LEU A 1 113 ? -8.240 -6.317 1.496 1.00 93.62 113 LEU A N 1
ATOM 868 C CA . LEU A 1 113 ? -8.607 -7.133 0.342 1.00 93.62 113 LEU A CA 1
ATOM 869 C C . LEU A 1 113 ? -7.660 -8.333 0.280 1.00 93.62 113 LEU A C 1
ATOM 871 O O . LEU A 1 113 ? -6.498 -8.187 -0.080 1.00 93.62 113 LEU A O 1
ATOM 875 N N . TRP A 1 114 ? -8.149 -9.513 0.659 1.00 93.44 114 TRP A N 1
ATOM 876 C CA . TRP A 1 114 ? -7.358 -10.750 0.697 1.00 93.44 114 TRP A CA 1
ATOM 877 C C . TRP A 1 114 ? -7.042 -11.316 -0.691 1.00 93.44 114 TRP A C 1
ATOM 879 O O . TRP A 1 114 ? -7.808 -11.126 -1.636 1.00 93.44 114 TRP A O 1
ATOM 889 N N . ASN A 1 115 ? -5.939 -12.057 -0.801 1.00 90.56 115 ASN A N 1
ATOM 890 C CA . ASN A 1 115 ? -5.494 -12.725 -2.028 1.00 90.56 115 ASN A CA 1
ATOM 891 C C . ASN A 1 115 ? -5.329 -11.745 -3.203 1.00 90.56 115 ASN A C 1
ATOM 893 O O . ASN A 1 115 ? -5.787 -12.001 -4.317 1.00 90.56 115 ASN A O 1
ATOM 897 N N . THR A 1 116 ? -4.731 -10.579 -2.951 1.00 87.81 116 THR 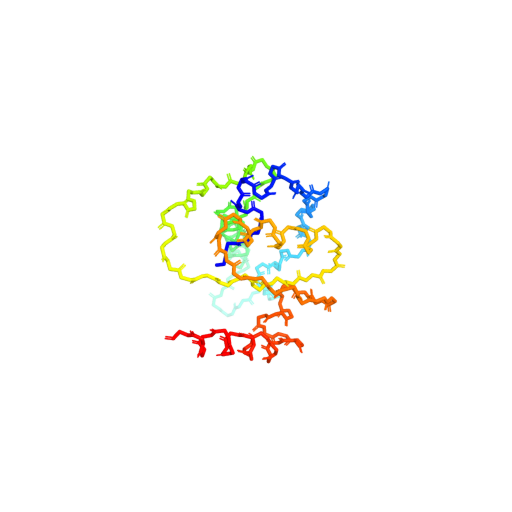A N 1
ATOM 898 C CA . THR A 1 116 ? -4.510 -9.569 -3.989 1.00 87.81 116 THR A CA 1
ATOM 899 C C . THR A 1 116 ? -3.155 -8.898 -3.851 1.00 87.81 116 THR A C 1
ATOM 901 O O . THR A 1 116 ? -2.638 -8.677 -2.758 1.00 87.81 116 THR A O 1
ATOM 904 N N . THR A 1 117 ? -2.592 -8.494 -4.981 1.00 84.38 117 THR A N 1
ATOM 905 C CA . THR A 1 117 ? -1.350 -7.726 -5.026 1.00 84.38 117 THR A CA 1
ATOM 906 C C . THR A 1 117 ? -1.623 -6.2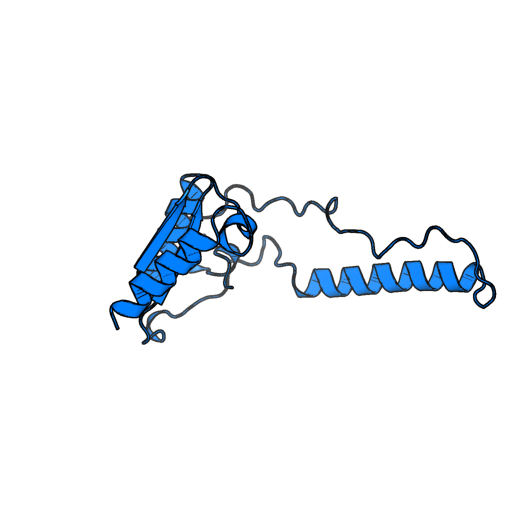28 -4.905 1.00 84.38 117 THR A C 1
ATOM 908 O O . THR A 1 117 ? -2.755 -5.764 -5.069 1.00 84.38 117 THR A O 1
ATOM 911 N N . HIS A 1 118 ? -0.562 -5.453 -4.667 1.00 81.25 118 HIS A N 1
ATOM 912 C CA . HIS A 1 118 ? -0.602 -3.990 -4.693 1.00 81.25 118 HIS A CA 1
ATOM 913 C C . HIS A 1 118 ? -1.222 -3.452 -5.995 1.00 81.25 118 HIS A C 1
ATOM 915 O O . HIS A 1 118 ? -2.131 -2.626 -5.963 1.00 81.25 118 HIS A O 1
ATOM 921 N N . THR A 1 119 ? -0.795 -3.980 -7.145 1.00 81.44 119 THR A N 1
ATOM 922 C CA . THR A 1 119 ? -1.360 -3.628 -8.456 1.00 81.44 119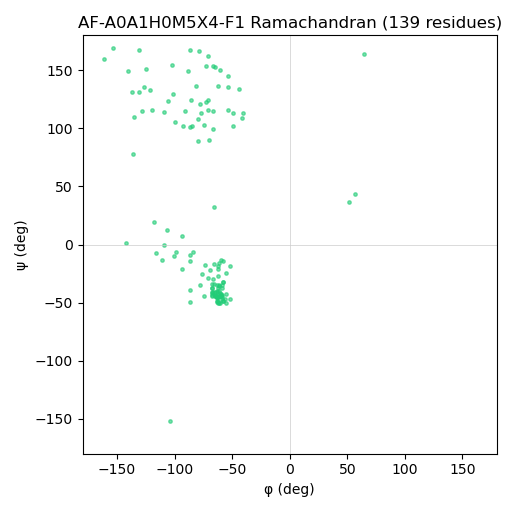 THR A CA 1
ATOM 923 C C . THR A 1 119 ? -2.803 -4.108 -8.612 1.00 81.44 119 THR A C 1
ATOM 925 O O . THR A 1 119 ? -3.617 -3.404 -9.207 1.00 81.44 119 THR A O 1
ATOM 928 N N . GLY A 1 120 ? -3.148 -5.257 -8.021 1.00 81.69 120 GLY A N 1
ATOM 929 C CA . GLY A 1 120 ? -4.498 -5.821 -8.001 1.00 81.69 120 GLY A CA 1
ATOM 930 C C . GLY A 1 120 ? -5.560 -4.907 -7.385 1.00 81.69 120 GLY A C 1
ATOM 931 O O . GLY A 1 120 ? -6.703 -4.937 -7.836 1.00 81.69 120 GLY A O 1
ATOM 932 N N . VAL A 1 121 ? -5.179 -4.082 -6.402 1.00 83.81 121 VAL A N 1
ATOM 933 C CA . VAL A 1 121 ? -6.053 -3.075 -5.762 1.00 83.81 121 VAL A CA 1
ATOM 934 C C . VAL A 1 121 ? -6.220 -1.826 -6.629 1.00 83.81 121 VAL A C 1
ATOM 936 O O . VAL A 1 121 ? -7.291 -1.231 -6.640 1.00 83.81 121 VAL A O 1
ATOM 939 N N . LEU A 1 122 ? -5.176 -1.422 -7.357 1.00 80.50 122 LEU A N 1
ATOM 940 C CA . LEU A 1 122 ? -5.164 -0.153 -8.092 1.00 80.50 122 LEU A CA 1
ATOM 941 C C . LEU A 1 122 ? -5.778 -0.259 -9.491 1.00 80.50 122 LEU A C 1
ATOM 943 O O . LEU A 1 122 ? -6.598 0.569 -9.870 1.00 80.50 122 LEU A O 1
ATOM 947 N N . VAL A 1 123 ? -5.348 -1.253 -10.268 1.00 80.00 123 VAL A N 1
ATOM 948 C CA . VAL A 1 123 ? -5.679 -1.379 -11.703 1.00 80.00 123 VAL A CA 1
ATOM 949 C C . VAL A 1 123 ? -5.908 -2.827 -12.142 1.00 80.00 123 VAL A C 1
ATOM 951 O O . VAL A 1 123 ? -6.124 -3.092 -13.319 1.00 80.00 123 VAL A O 1
ATOM 954 N N . GLY A 1 124 ? -5.813 -3.780 -11.214 1.00 79.19 124 GLY A N 1
ATOM 955 C CA . GLY A 1 124 ? -5.933 -5.204 -11.507 1.00 79.19 124 GLY A CA 1
ATOM 956 C C . GLY A 1 124 ? -7.273 -5.800 -11.082 1.00 79.19 124 GLY A C 1
ATOM 957 O O . GLY A 1 124 ? -8.296 -5.130 -11.020 1.00 79.19 124 GLY A O 1
ATOM 958 N N . GLN A 1 125 ? -7.256 -7.093 -10.766 1.00 76.19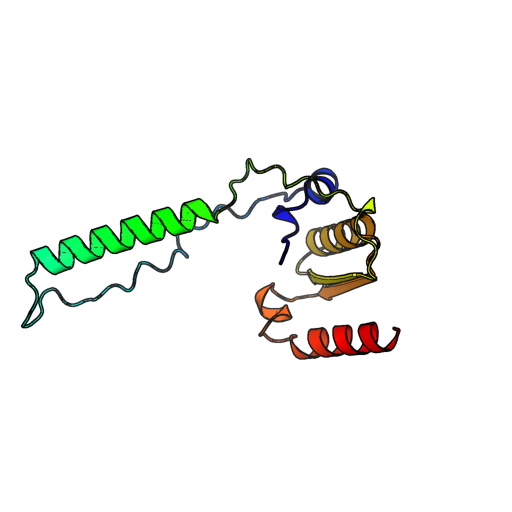 125 GLN A N 1
ATOM 959 C CA . GLN A 1 125 ? -8.448 -7.936 -10.611 1.00 76.19 125 GLN A CA 1
ATOM 960 C C . GLN A 1 125 ? -9.514 -7.441 -9.609 1.00 76.19 125 GLN A C 1
ATOM 962 O O . GLN A 1 125 ? -10.676 -7.808 -9.748 1.00 76.19 125 GLN A O 1
ATOM 967 N N . ARG A 1 126 ? -9.150 -6.620 -8.609 1.00 84.94 126 ARG A N 1
ATOM 968 C CA . ARG A 1 126 ? -10.073 -6.118 -7.567 1.00 84.94 126 ARG A CA 1
ATOM 969 C C . ARG A 1 126 ? -10.227 -4.596 -7.581 1.00 84.94 126 ARG A C 1
ATOM 971 O O . ARG A 1 126 ? -10.655 -4.016 -6.580 1.00 84.94 126 ARG A O 1
ATOM 978 N N . TYR A 1 127 ? -9.892 -3.935 -8.692 1.00 88.81 127 TYR A N 1
ATOM 979 C CA . TYR A 1 127 ? -10.007 -2.478 -8.772 1.00 88.81 127 TYR A CA 1
ATOM 980 C C . TYR A 1 127 ? -11.461 -2.018 -8.552 1.00 88.81 127 TYR A C 1
ATOM 982 O O . TYR A 1 127 ? -11.685 -1.077 -7.797 1.00 88.81 127 TYR A O 1
ATOM 990 N N . MET A 1 128 ? -12.454 -2.719 -9.122 1.00 92.25 128 MET A N 1
ATOM 991 C CA . MET A 1 128 ? -13.874 -2.368 -8.953 1.00 92.25 128 MET A CA 1
ATOM 992 C C . MET A 1 128 ? -14.301 -2.402 -7.488 1.00 92.25 128 MET A C 1
ATOM 994 O O . MET A 1 128 ? -14.910 -1.460 -7.007 1.00 92.25 128 MET A O 1
ATOM 998 N N . GLU A 1 129 ? -13.896 -3.422 -6.738 1.00 93.50 129 GLU A N 1
ATOM 999 C CA . GLU A 1 129 ? -14.237 -3.528 -5.317 1.00 93.50 129 GLU A CA 1
ATOM 1000 C C . GLU A 1 129 ? -13.569 -2.433 -4.472 1.00 93.50 129 GLU A C 1
ATOM 1002 O O . GLU A 1 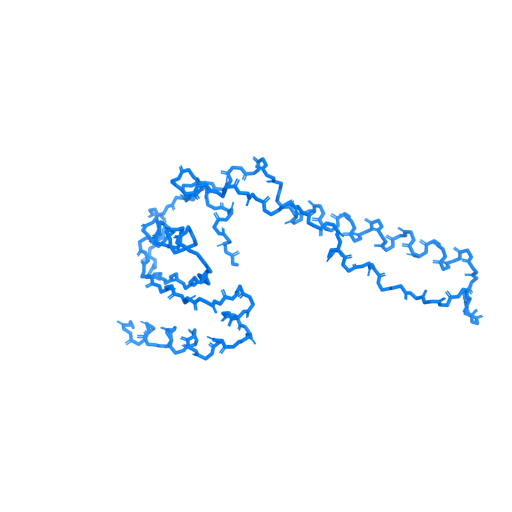129 ? -14.115 -1.979 -3.465 1.00 93.50 129 GLU A O 1
ATOM 1007 N N . THR A 1 130 ? -12.391 -1.973 -4.898 1.00 91.62 130 THR A N 1
ATOM 1008 C CA . THR A 1 130 ? -11.718 -0.809 -4.309 1.00 91.62 130 THR A CA 1
ATOM 1009 C C . THR A 1 130 ? -12.497 0.472 -4.600 1.00 91.62 130 THR A C 1
ATOM 1011 O O . THR A 1 130 ? -12.693 1.288 -3.698 1.00 91.62 130 THR A O 1
ATOM 1014 N N . VAL A 1 131 ? -12.975 0.647 -5.836 1.00 93.62 131 VAL A N 1
ATOM 1015 C CA . VAL A 1 131 ? -13.834 1.775 -6.229 1.00 93.62 131 VAL A CA 1
ATOM 1016 C C . VAL A 1 131 ? -15.138 1.754 -5.435 1.00 93.62 131 VAL A C 1
ATOM 1018 O O . VAL A 1 131 ? -15.463 2.753 -4.801 1.00 93.62 131 VAL A O 1
ATOM 1021 N N . ASP A 1 132 ? -15.829 0.619 -5.378 1.00 95.12 132 ASP A N 1
ATOM 1022 C CA . ASP A 1 132 ? -17.086 0.464 -4.642 1.00 95.12 132 ASP A CA 1
ATOM 1023 C C . ASP A 1 132 ? -16.898 0.761 -3.151 1.00 95.12 132 ASP A C 1
ATOM 1025 O O . ASP A 1 132 ? -17.658 1.534 -2.571 1.00 95.12 132 ASP A O 1
ATOM 1029 N N . THR A 1 133 ? -15.822 0.244 -2.543 1.00 95.06 133 THR A N 1
ATOM 1030 C CA . THR A 1 133 ? -15.478 0.538 -1.143 1.00 95.06 133 THR A CA 1
ATOM 1031 C C . THR A 1 133 ? -15.284 2.039 -0.917 1.00 95.06 133 THR A C 1
ATOM 1033 O O . THR A 1 133 ? -15.779 2.574 0.075 1.00 95.06 133 THR A O 1
ATOM 1036 N N . ASN A 1 134 ? -14.582 2.729 -1.822 1.00 93.94 134 ASN A N 1
ATOM 1037 C CA . ASN A 1 134 ? -14.407 4.179 -1.731 1.00 93.94 134 ASN A CA 1
ATOM 1038 C C . ASN A 1 134 ? -15.748 4.906 -1.848 1.00 93.94 134 ASN A C 1
ATOM 1040 O O . ASN A 1 134 ? -16.049 5.756 -1.015 1.00 93.94 134 ASN A O 1
ATOM 1044 N N . MET A 1 135 ? -16.566 4.558 -2.841 1.00 96.69 135 MET A N 1
ATOM 1045 C CA . MET A 1 135 ? -17.859 5.204 -3.064 1.00 96.69 135 MET A CA 1
ATOM 1046 C C . MET A 1 135 ? -18.803 5.000 -1.876 1.00 96.69 135 MET A C 1
ATOM 1048 O O . MET A 1 135 ? -19.434 5.951 -1.423 1.00 96.69 135 MET A O 1
ATOM 1052 N N . ASP A 1 136 ? -18.877 3.791 -1.326 1.00 96.06 136 ASP A N 1
ATOM 1053 C CA . ASP A 1 136 ? -19.728 3.485 -0.174 1.00 96.06 136 ASP A CA 1
ATOM 1054 C C . ASP A 1 136 ? -19.233 4.105 1.131 1.00 96.06 136 ASP A C 1
ATOM 1056 O O . ASP A 1 136 ? -20.032 4.390 2.026 1.00 96.06 136 ASP A O 1
ATOM 1060 N N . TRP A 1 137 ? -17.925 4.317 1.261 1.00 96.19 137 TRP A N 1
ATOM 1061 C CA . TRP A 1 137 ? -17.363 5.049 2.387 1.00 96.19 137 TRP A CA 1
ATOM 1062 C C . TRP A 1 137 ? -17.626 6.553 2.261 1.00 96.19 137 TRP A C 1
ATOM 1064 O O . TRP A 1 137 ? -18.074 7.164 3.228 1.00 96.19 137 TRP A O 1
ATOM 1074 N N . LEU A 1 138 ? -17.435 7.125 1.068 1.00 94.12 138 LEU A N 1
ATOM 1075 C CA . LEU A 1 138 ? -17.691 8.539 0.788 1.00 94.12 138 LEU A CA 1
ATOM 1076 C C . LEU A 1 138 ? -19.162 8.913 0.976 1.00 94.12 138 LEU A C 1
ATOM 1078 O O . LEU A 1 138 ? -19.429 9.962 1.536 1.00 94.12 138 LEU A O 1
ATOM 1082 N N . LYS A 1 139 ? -20.115 8.044 0.608 1.00 95.00 139 LYS A N 1
ATOM 1083 C CA . LYS A 1 139 ? -21.562 8.268 0.827 1.00 95.00 139 LYS A CA 1
ATOM 1084 C C . LYS A 1 139 ? -21.962 8.492 2.295 1.00 95.00 139 LYS A C 1
ATOM 1086 O O . LYS A 1 139 ? -23.106 8.853 2.555 1.00 95.00 139 LYS A O 1
ATOM 1091 N N . ARG A 1 140 ? -21.084 8.196 3.260 1.00 90.44 140 ARG A N 1
ATOM 1092 C CA . ARG A 1 140 ? -21.351 8.369 4.700 1.00 90.44 140 ARG A CA 1
ATOM 1093 C C . ARG A 1 140 ? -21.078 9.794 5.191 1.00 90.44 140 ARG A C 1
ATOM 1095 O O . ARG A 1 140 ? -21.356 10.067 6.357 1.00 90.44 140 ARG A O 1
ATOM 1102 N N . PHE A 1 141 ? -20.526 10.650 4.333 1.00 83.00 141 PHE A N 1
ATOM 1103 C CA . PHE A 1 141 ? -20.144 12.036 4.598 1.00 83.00 141 PHE A CA 1
ATOM 1104 C C . PHE A 1 141 ? -20.724 12.955 3.518 1.00 83.00 141 PHE A C 1
ATOM 1106 O O . PHE A 1 141 ? -20.923 14.146 3.838 1.00 83.00 141 PHE A O 1
#

Foldseek 3Di:
DQDLQAELQLCVVQNDPDPDPPPCVPPPQQPDPVDCDDPPGHNVRSVVVSVVSNVVSVVVCVVPDDDPPCSHDHDDLVPQPDAAEQEFEAADPSRQSSQVSVCVNNVYHYDYDYPADPCCCPPRDCVVVNVVVVVVVVVVD

Mean predicted aligned error: 11.55 Å

pLDDT: mean 78.34, std 15.65, range [38.03, 96.69]

Radius of gyration: 20.68 Å; Cα contacts (8 Å, |Δi|>4): 135; chains: 1; bounding box: 52×29×56 Å